Protein AF-A0A0P4UJ65-F1 (afdb_monomer_lite)

Sequence (101 aa):
MPVATILTILANSHQTIDTINNTCTAKGLPPALKFGADITDIEGNQDYRFEGFGLIAGLPPKLAFWVHYKPDSSDHVALGRFTMPISIGKLSEIQSLVGQV

pLDDT: mean 79.52, std 13.64, range [41.16, 95.06]

Secondary structure (DSSP, 8-state):
--HHHHHHHHHT-HHHHHHHHHHHHHTTPPPSEEE-SSTT-EEEPTTEEEEEEEEEPSSS-EEEEEEEESTTSTT-EEEEEEEEE--GGGHHHHHHHHTT-

Structure (mmCIF, N/CA/C/O backbone):
data_AF-A0A0P4UJ65-F1
#
_entry.id   AF-A0A0P4UJ65-F1
#
loop_
_atom_site.group_PDB
_atom_site.id
_atom_site.type_symbol
_atom_site.label_atom_id
_atom_site.label_alt_id
_atom_site.label_comp_id
_atom_site.label_asym_id
_atom_site.label_entity_id
_atom_site.label_seq_id
_atom_site.pdbx_PDB_ins_code
_atom_site.Cartn_x
_atom_site.Cartn_y
_atom_site.Cartn_z
_atom_site.occupancy
_atom_site.B_iso_or_equiv
_atom_site.auth_seq_id
_atom_site.auth_comp_id
_atom_site.auth_asym_id
_atom_site.auth_atom_id
_atom_site.pdbx_PDB_model_num
ATOM 1 N N . MET A 1 1 ? 11.331 -4.348 10.901 1.00 44.97 1 MET A N 1
ATOM 2 C CA . MET A 1 1 ? 11.813 -3.634 9.693 1.00 44.97 1 MET A CA 1
ATOM 3 C C . MET A 1 1 ? 11.294 -2.208 9.728 1.00 44.97 1 MET A C 1
ATOM 5 O O . MET A 1 1 ? 10.163 -2.047 10.182 1.00 44.97 1 MET A O 1
ATOM 9 N N . PRO A 1 2 ? 12.039 -1.173 9.298 1.00 52.03 2 PRO A N 1
ATOM 10 C CA . PRO A 1 2 ? 11.472 0.159 9.293 1.00 52.03 2 PRO A CA 1
ATOM 11 C C . PRO A 1 2 ? 10.534 0.266 8.089 1.00 52.03 2 PRO A C 1
ATOM 13 O O . PRO A 1 2 ? 10.965 0.271 6.939 1.00 52.03 2 PRO A O 1
ATOM 16 N N . VAL A 1 3 ? 9.238 0.362 8.378 1.00 55.12 3 VAL A N 1
ATOM 17 C CA . VAL A 1 3 ? 8.147 0.732 7.459 1.00 55.12 3 VAL A CA 1
ATOM 18 C C . VAL A 1 3 ? 8.565 1.852 6.482 1.00 55.12 3 VAL A C 1
ATOM 20 O O . VAL A 1 3 ? 8.141 1.856 5.329 1.00 55.12 3 VAL A O 1
ATOM 23 N N . ALA A 1 4 ? 9.487 2.723 6.908 1.00 55.66 4 ALA A N 1
ATOM 24 C CA . ALA A 1 4 ? 10.139 3.765 6.123 1.00 55.66 4 ALA A CA 1
ATOM 25 C C . ALA A 1 4 ? 10.602 3.337 4.715 1.00 55.66 4 ALA A C 1
ATOM 27 O O . ALA A 1 4 ? 10.281 4.033 3.762 1.00 55.66 4 ALA A O 1
ATOM 28 N N . THR A 1 5 ? 11.288 2.199 4.532 1.00 59.69 5 THR A N 1
ATOM 29 C CA . THR A 1 5 ? 11.821 1.825 3.200 1.00 59.69 5 THR A CA 1
ATOM 30 C C . THR A 1 5 ? 10.707 1.503 2.201 1.00 59.69 5 THR A C 1
ATOM 32 O O . THR A 1 5 ? 10.774 1.891 1.035 1.00 59.69 5 THR A O 1
ATOM 35 N N . ILE A 1 6 ? 9.644 0.837 2.659 1.00 62.38 6 ILE A N 1
ATOM 36 C CA . ILE A 1 6 ? 8.465 0.537 1.836 1.00 62.38 6 ILE A CA 1
ATOM 37 C C . ILE A 1 6 ? 7.709 1.827 1.509 1.00 62.38 6 ILE A C 1
ATOM 39 O O . ILE A 1 6 ? 7.307 2.017 0.361 1.00 62.38 6 ILE A O 1
ATOM 43 N N . LEU A 1 7 ? 7.578 2.739 2.478 1.00 63.31 7 LEU A N 1
ATOM 44 C CA . LEU A 1 7 ? 6.969 4.053 2.264 1.00 63.31 7 LEU A CA 1
ATOM 45 C C . LEU A 1 7 ? 7.752 4.893 1.248 1.00 63.31 7 LEU A C 1
ATOM 47 O O . LEU A 1 7 ? 7.138 5.502 0.381 1.00 63.31 7 LEU A O 1
ATOM 51 N N . THR A 1 8 ? 9.089 4.862 1.260 1.00 62.94 8 THR A N 1
ATOM 52 C CA . THR A 1 8 ? 9.911 5.559 0.254 1.00 62.94 8 THR A CA 1
ATOM 53 C C . THR A 1 8 ? 9.711 4.985 -1.151 1.00 62.94 8 THR A C 1
ATOM 55 O O . THR A 1 8 ? 9.696 5.725 -2.135 1.00 62.94 8 THR A O 1
ATOM 58 N N . ILE A 1 9 ? 9.545 3.666 -1.290 1.00 65.62 9 ILE A N 1
ATOM 59 C CA . ILE A 1 9 ? 9.252 3.058 -2.597 1.00 65.62 9 ILE A CA 1
ATOM 60 C C . ILE A 1 9 ? 7.834 3.442 -3.044 1.00 65.62 9 ILE A C 1
ATOM 62 O O . ILE A 1 9 ? 7.665 3.852 -4.193 1.00 65.62 9 ILE A O 1
ATOM 66 N N . LEU A 1 10 ? 6.854 3.405 -2.134 1.00 63.88 10 LEU A N 1
ATOM 67 C CA . LEU A 1 10 ? 5.482 3.857 -2.387 1.00 63.88 10 LEU A CA 1
ATOM 68 C C . LEU A 1 10 ? 5.415 5.341 -2.765 1.00 63.88 10 LEU A C 1
ATOM 70 O O . LEU A 1 10 ? 4.637 5.685 -3.649 1.00 63.88 10 LEU A O 1
ATOM 74 N N . ALA A 1 11 ? 6.270 6.195 -2.191 1.00 59.06 11 ALA A N 1
ATOM 75 C CA . ALA A 1 11 ? 6.344 7.624 -2.509 1.00 59.06 11 ALA A CA 1
ATOM 76 C C . ALA A 1 11 ? 6.687 7.915 -3.963 1.00 59.06 11 ALA A C 1
ATOM 78 O O . ALA A 1 11 ? 6.245 8.906 -4.530 1.00 59.06 11 ALA A O 1
ATOM 79 N N . ASN A 1 12 ? 7.383 6.992 -4.621 1.00 66.56 12 ASN A N 1
ATOM 80 C CA . ASN A 1 12 ? 7.644 7.102 -6.051 1.00 66.56 12 ASN A CA 1
ATOM 81 C C . ASN A 1 12 ? 6.438 6.674 -6.915 1.00 66.56 12 ASN A C 1
ATOM 83 O O . ASN A 1 12 ? 6.514 6.732 -8.140 1.00 66.56 12 ASN A O 1
ATOM 87 N N . SER A 1 13 ? 5.331 6.228 -6.308 1.00 73.50 13 SER A N 1
ATOM 88 C CA . SER A 1 13 ? 4.136 5.721 -6.987 1.00 73.50 13 SER A CA 1
ATOM 89 C C . SER A 1 13 ? 2.854 6.368 -6.451 1.00 73.50 13 SER A C 1
ATOM 91 O O . SER A 1 13 ? 1.990 5.718 -5.860 1.00 73.50 13 SER A O 1
ATOM 93 N N . HIS A 1 14 ? 2.706 7.659 -6.744 1.00 77.62 14 HIS A N 1
ATOM 94 C CA . HIS A 1 14 ? 1.512 8.468 -6.464 1.00 77.62 14 HIS A CA 1
ATOM 95 C C . HIS A 1 14 ? 0.203 7.764 -6.821 1.00 77.62 14 HIS A C 1
ATOM 97 O O . HIS A 1 14 ? -0.708 7.664 -6.009 1.00 77.62 14 HIS A O 1
ATOM 103 N N . GLN A 1 15 ? 0.154 7.180 -8.016 1.00 82.69 15 GLN A N 1
ATOM 104 C CA . GLN A 1 15 ? -1.020 6.464 -8.498 1.00 82.69 15 GLN A CA 1
ATOM 105 C C . GLN A 1 15 ? -1.405 5.278 -7.597 1.00 82.69 15 GLN A C 1
ATOM 107 O O . GLN A 1 15 ? -2.591 4.997 -7.414 1.00 82.69 15 GLN A O 1
ATOM 112 N N . THR A 1 16 ? -0.426 4.575 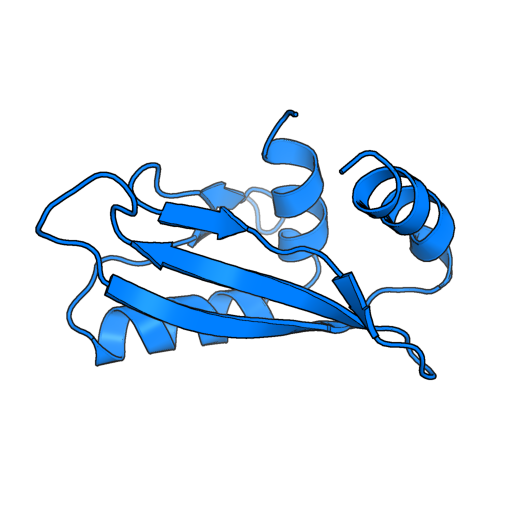-7.020 1.00 86.19 16 THR A N 1
ATOM 113 C CA . THR A 1 16 ? -0.693 3.461 -6.099 1.00 86.19 16 THR A CA 1
ATOM 114 C C . THR A 1 16 ? -1.269 3.981 -4.786 1.00 86.19 16 THR A C 1
ATOM 116 O O . THR A 1 16 ? -2.235 3.409 -4.284 1.00 86.19 16 THR A O 1
ATOM 119 N N . ILE A 1 17 ? -0.728 5.084 -4.264 1.00 87.25 17 ILE A N 1
ATOM 120 C CA . ILE A 1 17 ? -1.227 5.748 -3.051 1.00 87.25 17 ILE A CA 1
ATOM 121 C C . ILE A 1 17 ? -2.676 6.194 -3.239 1.00 87.25 17 ILE A C 1
ATOM 123 O O . ILE A 1 17 ? -3.529 5.861 -2.416 1.00 87.25 17 ILE A O 1
ATOM 127 N N . ASP A 1 18 ? -2.971 6.859 -4.356 1.00 88.88 18 ASP A N 1
ATOM 128 C CA . ASP A 1 18 ? -4.328 7.291 -4.693 1.00 88.88 18 ASP A CA 1
ATOM 129 C C . ASP A 1 18 ? -5.273 6.094 -4.802 1.00 88.88 18 ASP A C 1
ATOM 131 O O . ASP A 1 18 ? -6.380 6.117 -4.272 1.00 88.88 18 ASP A O 1
ATOM 135 N N . THR A 1 19 ? -4.826 5.000 -5.422 1.00 90.94 19 THR A N 1
ATOM 136 C CA . THR A 1 19 ? -5.628 3.773 -5.541 1.00 90.94 19 THR A CA 1
ATOM 137 C C . THR A 1 19 ? -5.938 3.162 -4.171 1.00 90.94 19 THR A C 1
ATOM 139 O O . THR A 1 19 ? -7.078 2.760 -3.915 1.00 90.94 19 THR A O 1
ATOM 142 N N . ILE A 1 20 ? -4.956 3.120 -3.266 1.00 91.69 20 ILE A N 1
ATOM 143 C CA . ILE A 1 20 ? -5.146 2.632 -1.893 1.00 91.69 20 ILE A CA 1
ATOM 144 C C . ILE A 1 20 ? -6.135 3.535 -1.150 1.00 91.69 20 ILE A C 1
ATOM 146 O O . ILE A 1 20 ? -7.136 3.041 -0.635 1.00 91.69 20 ILE A O 1
ATOM 150 N N . ASN A 1 21 ? -5.920 4.851 -1.148 1.00 93.12 21 ASN A N 1
ATOM 151 C CA . ASN A 1 21 ? -6.774 5.808 -0.440 1.00 93.12 21 ASN A CA 1
ATOM 152 C C . ASN A 1 21 ? -8.199 5.886 -1.008 1.00 93.12 21 ASN A C 1
ATOM 154 O O . ASN A 1 21 ? -9.162 6.032 -0.251 1.00 93.12 21 ASN A O 1
ATOM 158 N N . ASN A 1 22 ? -8.366 5.726 -2.321 1.00 94.06 22 ASN A N 1
ATOM 159 C CA . ASN A 1 22 ? -9.683 5.601 -2.944 1.00 94.06 22 ASN A CA 1
ATOM 160 C C . ASN A 1 22 ? -10.387 4.320 -2.481 1.00 94.06 22 ASN A C 1
ATOM 162 O O . ASN A 1 22 ? -11.587 4.341 -2.213 1.00 94.06 22 ASN A O 1
ATOM 166 N N . THR A 1 23 ? -9.643 3.224 -2.304 1.00 93.75 23 THR A N 1
ATOM 167 C CA . THR A 1 23 ? -10.180 1.974 -1.741 1.00 93.75 23 THR A CA 1
ATOM 168 C C . THR A 1 23 ? -10.569 2.138 -0.269 1.00 93.75 23 THR A C 1
ATOM 170 O O . THR A 1 23 ? -11.615 1.630 0.137 1.00 93.75 23 THR A O 1
ATOM 173 N N . CYS A 1 24 ? -9.782 2.881 0.523 1.00 93.19 24 CYS A N 1
ATOM 174 C CA . CYS A 1 24 ? -10.148 3.271 1.890 1.00 93.19 24 CYS A CA 1
ATOM 175 C C . CYS A 1 24 ? -11.478 4.036 1.891 1.00 93.19 24 CYS A C 1
ATOM 177 O O . CYS A 1 24 ? -12.428 3.632 2.559 1.00 93.19 24 CYS A O 1
ATOM 179 N N . THR A 1 25 ? -11.565 5.091 1.076 1.00 94.00 25 THR A N 1
ATOM 180 C CA . THR A 1 25 ? -12.740 5.968 0.973 1.00 94.00 25 THR A CA 1
ATOM 181 C C . THR A 1 25 ? -13.988 5.192 0.556 1.00 94.00 25 THR A C 1
ATOM 183 O O . THR A 1 25 ? -15.039 5.338 1.175 1.00 94.00 25 THR A O 1
ATOM 186 N N . ALA A 1 26 ? -13.873 4.301 -0.434 1.00 94.06 26 ALA A N 1
ATOM 187 C CA . ALA A 1 26 ? -14.978 3.455 -0.890 1.00 94.06 26 ALA A CA 1
ATOM 188 C C . ALA A 1 26 ? -15.507 2.502 0.199 1.00 94.06 26 ALA A C 1
ATOM 190 O O . ALA A 1 26 ? -16.660 2.082 0.145 1.00 94.06 26 ALA A O 1
ATOM 191 N N . LYS A 1 27 ? -14.676 2.168 1.193 1.00 92.31 27 LYS A N 1
ATOM 192 C CA . LYS A 1 27 ? -15.037 1.344 2.356 1.00 92.31 27 LYS A CA 1
ATOM 193 C C . LYS A 1 27 ? -15.417 2.178 3.588 1.00 92.31 27 LYS A C 1
ATOM 195 O O . LYS A 1 27 ? -15.645 1.602 4.646 1.00 92.31 27 LYS A O 1
ATOM 200 N N . GLY A 1 28 ? -15.481 3.507 3.468 1.00 92.94 28 GLY A N 1
ATOM 201 C CA . GLY A 1 28 ? -15.769 4.416 4.582 1.00 92.94 28 GLY A CA 1
ATOM 202 C C . GLY A 1 28 ? -14.636 4.525 5.609 1.00 92.94 28 GLY A C 1
ATOM 203 O O . GLY A 1 28 ? -14.885 4.889 6.754 1.00 92.94 28 GLY A O 1
ATOM 204 N N . LEU A 1 29 ? -13.402 4.189 5.221 1.00 93.56 29 LEU A N 1
ATOM 205 C CA . LEU A 1 29 ? -12.226 4.184 6.091 1.00 93.56 29 LEU A CA 1
ATOM 206 C C . LEU A 1 29 ? -11.371 5.448 5.893 1.00 93.56 29 LEU A C 1
ATOM 208 O O . LEU A 1 29 ? -11.341 6.001 4.788 1.00 93.56 29 LEU A O 1
ATOM 212 N N . PRO A 1 30 ? -10.619 5.893 6.921 1.00 93.25 30 PRO A N 1
ATOM 213 C CA . PRO A 1 30 ? -9.659 6.986 6.766 1.00 93.25 30 PRO A CA 1
ATOM 214 C C . PRO A 1 30 ? -8.557 6.604 5.765 1.00 93.25 30 PRO A C 1
ATOM 216 O O . PRO A 1 30 ? -8.254 5.421 5.640 1.00 93.25 30 PRO A O 1
ATOM 219 N N . PRO A 1 31 ? -7.906 7.559 5.080 1.00 92.25 31 PRO A N 1
ATOM 220 C CA . PRO A 1 31 ? -6.812 7.249 4.158 1.00 92.25 31 PRO A CA 1
ATOM 221 C C . PRO A 1 31 ? -5.678 6.489 4.865 1.00 92.25 31 PRO A C 1
ATOM 223 O O . PRO A 1 31 ? -5.356 6.766 6.027 1.00 92.25 31 PRO A O 1
ATOM 226 N N . ALA A 1 32 ? -5.085 5.528 4.155 1.00 89.75 32 ALA A N 1
ATOM 227 C CA . ALA A 1 32 ? -3.977 4.716 4.656 1.00 89.75 32 ALA A CA 1
ATOM 228 C C . ALA A 1 32 ? -2.640 5.462 4.606 1.00 89.75 32 ALA A C 1
ATOM 230 O O . ALA A 1 32 ? -1.756 5.210 5.420 1.00 89.75 32 ALA A O 1
ATOM 231 N N . LEU A 1 33 ? -2.491 6.362 3.635 1.00 88.88 33 LEU A N 1
ATOM 232 C CA . LEU A 1 33 ? -1.260 7.092 3.352 1.00 88.88 33 LEU A CA 1
ATOM 233 C C . LEU A 1 33 ? -1.608 8.566 3.138 1.00 88.88 33 LEU A C 1
ATOM 235 O O . LEU A 1 33 ? -2.612 8.877 2.496 1.00 88.88 33 LEU A O 1
ATOM 239 N N . LYS A 1 34 ? -0.794 9.481 3.653 1.00 83.19 34 LYS A N 1
ATOM 240 C CA . LYS A 1 34 ? -0.921 10.921 3.401 1.00 83.19 34 LYS A CA 1
ATOM 241 C C . LYS A 1 34 ? 0.418 11.468 2.932 1.00 83.19 34 LYS A C 1
ATOM 243 O O . LYS A 1 34 ? 1.457 11.046 3.428 1.00 83.19 34 LYS A O 1
ATOM 248 N N . PHE A 1 35 ? 0.380 12.398 1.986 1.00 75.19 35 PHE A N 1
ATOM 249 C CA . PHE A 1 35 ? 1.563 13.170 1.623 1.00 75.19 35 PHE A CA 1
ATOM 250 C C . PHE A 1 35 ? 1.820 14.217 2.709 1.00 75.19 35 PHE A C 1
ATOM 252 O O . PHE A 1 35 ? 0.877 14.878 3.157 1.00 75.19 35 PHE A O 1
ATOM 259 N N . GLY A 1 36 ? 3.074 14.316 3.143 1.00 70.06 36 GLY A N 1
ATOM 260 C CA . GLY A 1 36 ? 3.549 15.347 4.055 1.00 70.06 36 GLY A CA 1
ATOM 261 C C . GLY A 1 36 ? 3.663 16.706 3.361 1.00 70.06 36 GLY A C 1
ATOM 262 O O . GLY A 1 36 ? 3.084 16.943 2.299 1.00 70.06 36 GLY A O 1
ATOM 263 N N . ALA A 1 37 ? 4.421 17.622 3.967 1.00 64.94 37 ALA A N 1
ATOM 264 C CA . ALA A 1 37 ? 4.655 18.948 3.389 1.00 64.94 37 ALA A CA 1
ATOM 265 C C . ALA A 1 37 ? 5.395 18.879 2.039 1.00 64.94 37 ALA A C 1
ATOM 267 O O . ALA A 1 37 ? 5.153 19.710 1.164 1.00 64.94 37 ALA A O 1
ATOM 268 N N . ASP A 1 38 ? 6.239 17.858 1.865 1.00 66.00 38 ASP A N 1
ATOM 269 C CA . ASP A 1 38 ? 6.920 17.549 0.615 1.00 66.00 38 ASP A CA 1
ATOM 270 C C . ASP A 1 38 ? 6.320 16.310 -0.048 1.00 66.00 38 ASP A C 1
ATOM 272 O O . ASP A 1 38 ? 5.948 15.335 0.600 1.00 66.00 38 ASP A O 1
ATOM 276 N N . ILE A 1 39 ? 6.303 16.314 -1.380 1.00 59.53 39 ILE A N 1
ATOM 277 C CA . ILE A 1 39 ? 5.776 15.221 -2.207 1.00 59.53 39 ILE A CA 1
ATOM 278 C C . ILE A 1 39 ? 6.504 13.880 -1.993 1.00 59.53 39 ILE A C 1
ATOM 280 O O . ILE A 1 39 ? 5.975 12.810 -2.283 1.00 59.53 39 ILE A O 1
ATOM 284 N N . THR A 1 40 ? 7.732 13.945 -1.480 1.00 61.91 40 THR A N 1
ATOM 285 C CA . THR A 1 40 ? 8.572 12.791 -1.147 1.00 61.91 40 THR A CA 1
ATOM 286 C C . THR A 1 40 ? 8.347 12.268 0.267 1.00 61.91 40 THR A C 1
ATOM 288 O O . THR A 1 40 ? 8.847 11.191 0.591 1.00 61.91 40 THR A O 1
ATOM 291 N N . ASP A 1 41 ? 7.646 13.031 1.105 1.00 69.06 41 ASP A N 1
ATOM 292 C CA . ASP A 1 41 ? 7.348 12.669 2.480 1.00 69.06 41 ASP A CA 1
ATOM 293 C C . ASP A 1 41 ? 5.979 11.992 2.545 1.00 69.06 41 ASP A C 1
ATOM 295 O O . ASP A 1 41 ? 4.975 12.521 2.063 1.00 69.06 41 ASP A O 1
ATOM 299 N N . ILE A 1 42 ? 5.945 10.782 3.098 1.00 73.75 42 ILE A N 1
ATOM 300 C CA . ILE A 1 42 ? 4.719 9.997 3.221 1.00 73.75 42 ILE A CA 1
ATOM 301 C C . ILE A 1 42 ? 4.552 9.538 4.647 1.00 73.75 42 ILE A C 1
ATOM 303 O O . ILE A 1 42 ? 5.345 8.756 5.174 1.00 73.75 42 ILE A O 1
ATOM 307 N N . GLU A 1 43 ? 3.425 9.937 5.215 1.00 81.25 43 GLU A N 1
ATOM 308 C CA . GLU A 1 43 ? 2.969 9.485 6.511 1.00 81.25 43 GLU A CA 1
ATOM 309 C C . GLU A 1 43 ? 2.000 8.313 6.335 1.00 81.25 43 GLU A C 1
ATOM 311 O O . GLU A 1 43 ? 0.938 8.424 5.711 1.00 81.25 43 GLU A O 1
ATOM 316 N N . GLY A 1 44 ? 2.373 7.162 6.893 1.00 83.44 44 GLY A N 1
ATOM 317 C CA . GLY A 1 44 ? 1.493 6.004 7.001 1.00 83.44 44 GLY A CA 1
ATOM 318 C C . GLY A 1 44 ? 0.570 6.119 8.210 1.00 83.44 44 GLY A C 1
ATOM 319 O O . GLY A 1 44 ? 1.010 6.438 9.314 1.00 83.44 44 GLY A O 1
ATOM 320 N N . ASN A 1 45 ? -0.710 5.811 8.022 1.00 88.06 45 ASN A N 1
ATOM 321 C CA . ASN A 1 45 ? -1.653 5.676 9.122 1.00 88.06 45 ASN A CA 1
ATOM 322 C C . ASN A 1 45 ? -1.368 4.373 9.893 1.00 88.06 45 ASN A C 1
ATOM 324 O O . ASN A 1 45 ? -1.353 3.294 9.305 1.00 88.06 45 ASN A O 1
ATOM 328 N N . GLN A 1 46 ? -1.156 4.474 11.208 1.00 88.44 46 GLN A N 1
ATOM 329 C CA . GLN A 1 46 ? -0.765 3.351 12.073 1.00 88.44 46 GLN A CA 1
ATOM 330 C C . GLN A 1 46 ? -1.839 2.269 12.215 1.00 88.44 46 GLN A C 1
ATOM 332 O O . GLN A 1 46 ? -1.514 1.131 12.547 1.00 88.44 46 GLN A O 1
ATOM 337 N N . ASP A 1 47 ? -3.099 2.595 11.925 1.00 92.25 47 ASP A N 1
ATOM 338 C CA . ASP A 1 47 ? -4.168 1.598 11.875 1.00 92.25 47 ASP A CA 1
ATOM 339 C C . ASP A 1 47 ? -3.998 0.628 10.696 1.00 92.25 47 ASP A C 1
ATOM 341 O O . ASP A 1 47 ? -4.651 -0.412 10.653 1.00 92.25 47 ASP A O 1
ATOM 345 N N . TYR A 1 48 ? -3.167 0.964 9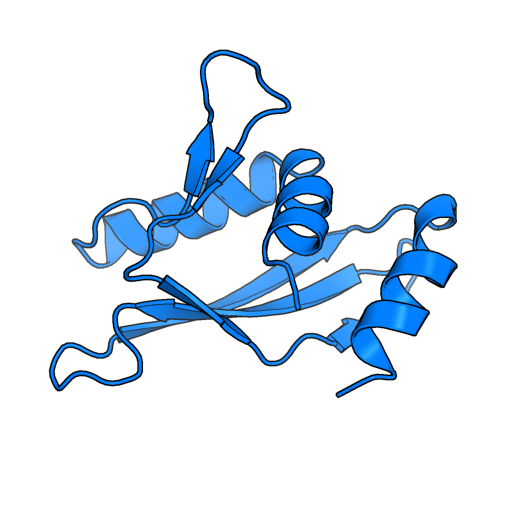.708 1.00 91.31 48 TYR A N 1
ATOM 346 C CA . TYR A 1 48 ? -2.971 0.151 8.521 1.00 91.31 48 TYR A CA 1
ATOM 347 C C . TYR A 1 48 ? -1.717 -0.698 8.611 1.00 91.31 48 TYR A C 1
ATOM 349 O O . TYR A 1 48 ? -0.664 -0.270 9.083 1.00 91.31 48 TYR A O 1
ATOM 357 N N . ARG A 1 49 ? -1.814 -1.901 8.053 1.00 90.25 49 ARG A N 1
ATOM 358 C CA . ARG A 1 49 ? -0.672 -2.785 7.877 1.00 90.25 49 ARG A CA 1
ATOM 359 C C . ARG A 1 49 ? -0.546 -3.234 6.431 1.00 90.25 49 ARG A C 1
ATOM 361 O O . ARG A 1 49 ? -1.535 -3.573 5.780 1.00 90.25 49 ARG A O 1
ATOM 368 N N . PHE A 1 50 ? 0.694 -3.230 5.960 1.00 89.06 50 PHE A N 1
ATOM 369 C CA . PHE A 1 50 ? 1.096 -3.673 4.634 1.00 89.06 50 PHE A CA 1
ATOM 370 C C . PHE A 1 50 ? 1.846 -4.995 4.793 1.00 89.06 50 PHE A C 1
ATOM 372 O O . PHE A 1 50 ? 2.836 -5.047 5.521 1.00 89.06 50 PHE A O 1
ATOM 379 N N . GLU A 1 51 ? 1.367 -6.060 4.155 1.00 86.31 51 GLU A N 1
ATOM 380 C CA . GLU A 1 51 ? 1.874 -7.424 4.355 1.00 86.31 51 GLU A CA 1
ATOM 381 C C . GLU A 1 51 ? 1.939 -8.215 3.041 1.00 86.31 51 GLU A C 1
ATOM 383 O O . GLU A 1 51 ? 1.439 -7.782 2.003 1.00 86.31 51 GLU A O 1
ATOM 388 N N . GLY A 1 52 ? 2.557 -9.400 3.073 1.00 84.06 52 GLY A N 1
ATOM 389 C CA . GLY A 1 52 ? 2.578 -10.315 1.927 1.00 84.06 52 GLY A CA 1
ATOM 390 C C . GLY A 1 52 ? 3.287 -9.738 0.700 1.00 84.06 52 GLY A C 1
ATOM 391 O O . GLY A 1 52 ? 2.797 -9.883 -0.422 1.00 84.06 52 GLY A O 1
ATOM 392 N N . PHE A 1 53 ? 4.407 -9.047 0.922 1.00 85.50 53 PHE A N 1
ATOM 393 C CA . PHE A 1 53 ? 5.221 -8.475 -0.145 1.00 85.50 53 PHE A CA 1
ATOM 394 C C . PHE A 1 53 ? 5.764 -9.569 -1.064 1.00 85.50 53 PHE A C 1
ATOM 396 O O . PHE A 1 53 ? 6.334 -10.556 -0.609 1.00 85.50 53 PHE A O 1
ATOM 403 N N . GLY A 1 54 ? 5.617 -9.377 -2.370 1.00 83.94 54 GLY A N 1
ATOM 404 C CA . GLY A 1 54 ? 6.117 -10.309 -3.370 1.00 83.94 54 GLY A CA 1
ATOM 405 C C . GLY A 1 54 ? 6.416 -9.620 -4.690 1.00 83.94 54 GLY A C 1
ATOM 406 O O . GLY A 1 54 ? 5.750 -8.662 -5.078 1.00 83.94 54 GLY A O 1
ATOM 407 N N . LEU A 1 55 ? 7.419 -10.119 -5.403 1.00 84.94 55 LEU A N 1
ATOM 408 C CA . LEU A 1 55 ? 7.763 -9.639 -6.736 1.00 84.94 55 LEU A CA 1
ATOM 409 C C . LEU A 1 55 ? 6.952 -10.383 -7.797 1.00 84.94 55 LEU A C 1
ATOM 411 O O . LEU A 1 55 ? 6.936 -11.611 -7.843 1.00 84.94 55 LEU A O 1
ATOM 415 N N . ILE A 1 56 ? 6.304 -9.633 -8.682 1.00 86.31 56 ILE A N 1
ATOM 416 C CA . ILE A 1 56 ? 5.707 -10.150 -9.911 1.00 86.31 56 ILE A CA 1
ATOM 417 C C . ILE A 1 56 ? 6.721 -9.932 -11.034 1.00 86.31 56 ILE A C 1
ATOM 419 O O . ILE A 1 56 ? 7.060 -8.791 -11.370 1.00 86.31 56 ILE A O 1
ATOM 423 N N . ALA A 1 57 ? 7.198 -11.038 -11.606 1.00 78.25 57 ALA A N 1
ATOM 424 C CA . ALA A 1 57 ? 8.092 -11.027 -12.756 1.00 78.25 57 ALA A CA 1
ATOM 425 C C . ALA A 1 57 ? 7.400 -10.418 -13.992 1.00 78.25 57 ALA A C 1
ATOM 427 O O . ALA A 1 57 ? 6.219 -10.657 -14.241 1.00 78.25 57 ALA A O 1
ATOM 428 N N . GLY A 1 58 ? 8.141 -9.620 -14.762 1.00 78.56 58 GLY A N 1
ATOM 429 C CA . GLY A 1 58 ? 7.652 -8.895 -15.937 1.00 78.56 58 GLY A CA 1
ATOM 430 C C . GLY A 1 58 ? 8.556 -7.709 -16.282 1.00 78.56 58 GLY A C 1
ATOM 431 O O . GLY A 1 58 ? 9.497 -7.419 -15.542 1.00 78.56 58 GLY A O 1
ATOM 432 N N . LEU A 1 59 ? 8.277 -7.022 -17.396 1.00 78.75 59 LEU A N 1
ATOM 433 C CA . LEU A 1 59 ? 8.987 -5.805 -17.804 1.00 78.75 59 LEU A CA 1
ATOM 434 C C . LEU A 1 59 ? 7.984 -4.642 -17.978 1.00 78.75 59 LEU A C 1
ATOM 436 O O . LEU A 1 59 ? 7.240 -4.645 -18.959 1.00 78.75 59 LEU A O 1
ATOM 440 N N . PRO A 1 60 ? 7.933 -3.659 -17.055 1.00 76.06 60 PRO A N 1
ATOM 441 C CA . PRO A 1 60 ? 8.720 -3.563 -15.823 1.00 76.06 60 PRO A CA 1
ATOM 442 C C . PRO A 1 60 ? 8.240 -4.544 -14.732 1.00 76.06 60 PRO A C 1
ATOM 444 O O . PRO A 1 60 ? 7.056 -4.902 -14.704 1.00 76.06 60 PRO A O 1
ATOM 447 N N . PRO A 1 61 ? 9.133 -4.966 -13.817 1.00 82.50 61 PRO A N 1
ATOM 448 C CA . PRO A 1 61 ? 8.745 -5.783 -12.674 1.00 82.50 61 PRO A CA 1
ATOM 449 C C . PRO A 1 61 ? 7.800 -5.004 -11.754 1.00 82.50 61 PRO A C 1
ATOM 451 O O . PRO A 1 61 ? 7.784 -3.768 -11.751 1.00 82.50 61 PRO A O 1
ATOM 454 N N . LYS A 1 62 ? 6.988 -5.719 -10.969 1.00 86.12 62 LYS A N 1
ATOM 455 C CA . LYS A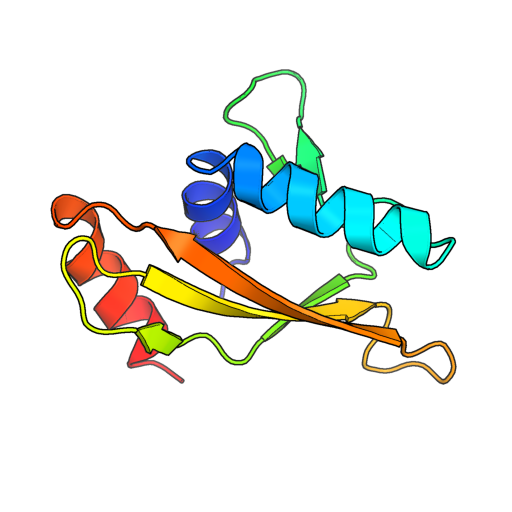 1 62 ? 6.033 -5.099 -10.035 1.00 86.12 62 LYS A CA 1
ATOM 456 C C . LYS A 1 62 ? 6.208 -5.654 -8.629 1.00 86.12 62 LYS A C 1
ATOM 458 O O . LYS A 1 62 ? 6.398 -6.856 -8.469 1.00 86.12 62 LYS A O 1
ATOM 463 N N . LEU A 1 63 ? 6.085 -4.804 -7.614 1.00 85.94 63 LEU A N 1
ATOM 464 C CA . LEU A 1 63 ? 5.892 -5.249 -6.235 1.00 85.94 63 LEU A CA 1
ATOM 465 C C . LEU A 1 63 ? 4.397 -5.420 -5.986 1.00 85.94 63 LEU A C 1
ATOM 467 O O . LEU A 1 63 ? 3.608 -4.547 -6.338 1.00 85.94 63 LEU A O 1
ATOM 471 N N . ALA A 1 64 ? 4.014 -6.530 -5.375 1.00 89.31 64 ALA A N 1
ATOM 472 C CA . ALA A 1 64 ? 2.667 -6.803 -4.913 1.00 89.31 64 ALA A CA 1
ATOM 473 C C . ALA A 1 64 ? 2.649 -6.913 -3.392 1.00 89.31 64 ALA A C 1
ATOM 475 O O . ALA A 1 64 ? 3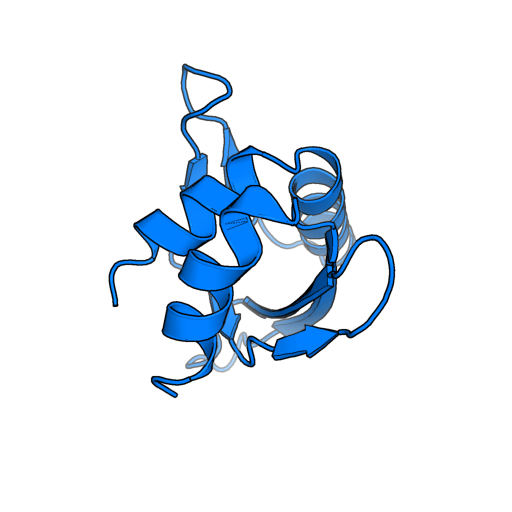.599 -7.429 -2.813 1.00 89.31 64 ALA A O 1
ATOM 476 N N . PHE A 1 65 ? 1.575 -6.453 -2.764 1.00 90.44 65 PHE A N 1
ATOM 477 C CA . PHE A 1 65 ? 1.383 -6.525 -1.316 1.00 90.44 65 PHE A CA 1
ATOM 478 C C . PHE A 1 65 ? -0.103 -6.408 -0.976 1.00 90.44 65 PHE A C 1
ATOM 480 O O . PHE A 1 65 ? -0.912 -5.968 -1.797 1.00 90.44 65 PHE A O 1
ATOM 487 N N . TRP A 1 66 ? -0.463 -6.812 0.232 1.00 91.81 66 TRP A N 1
ATOM 488 C CA . TRP A 1 66 ? -1.797 -6.686 0.801 1.00 91.81 66 TRP A CA 1
ATOM 489 C C . TRP A 1 66 ? -1.858 -5.518 1.774 1.00 91.81 66 TRP A C 1
ATOM 491 O O . TRP A 1 66 ? -0.872 -5.208 2.441 1.00 91.81 66 TRP A O 1
ATOM 501 N N . VAL A 1 67 ? -3.023 -4.875 1.849 1.00 92.25 67 VAL A N 1
ATOM 502 C CA . VAL A 1 67 ? -3.289 -3.788 2.797 1.00 92.25 67 VAL A CA 1
ATOM 503 C C . VAL A 1 67 ? -4.491 -4.153 3.661 1.00 92.25 67 VAL A C 1
ATOM 505 O O . VAL A 1 67 ? -5.553 -4.534 3.155 1.00 92.25 67 VAL A O 1
ATOM 508 N N . HIS A 1 68 ? -4.316 -4.013 4.971 1.00 93.88 68 HIS A N 1
ATOM 509 C CA . HIS A 1 68 ? -5.318 -4.319 5.986 1.00 93.88 68 HIS A CA 1
ATOM 510 C C . HIS A 1 68 ? -5.516 -3.117 6.908 1.00 93.88 68 HIS A C 1
ATOM 512 O O . HIS A 1 68 ? -4.540 -2.492 7.313 1.00 93.88 68 HIS A O 1
ATOM 518 N N . TYR A 1 69 ? -6.766 -2.817 7.256 1.00 95.06 69 TYR A N 1
ATOM 519 C CA . TYR A 1 69 ? -7.120 -1.868 8.312 1.00 95.06 69 TYR A CA 1
ATOM 520 C C . TYR A 1 69 ? -7.360 -2.632 9.612 1.00 95.06 69 TYR A C 1
ATOM 522 O O . TYR A 1 69 ? -8.118 -3.600 9.603 1.00 95.06 69 TYR A O 1
ATOM 530 N N . LYS A 1 70 ? -6.696 -2.215 10.693 1.00 92.75 70 LYS A N 1
ATOM 531 C CA . LYS A 1 70 ? -6.723 -2.800 12.041 1.00 92.75 70 LYS A CA 1
ATOM 532 C C . LYS A 1 70 ? -6.691 -4.339 12.036 1.00 92.75 70 LYS A C 1
ATOM 534 O O . LYS A 1 70 ? -7.634 -4.965 12.514 1.00 92.75 70 LYS A O 1
ATOM 539 N N . PRO A 1 71 ? -5.627 -4.967 11.496 1.00 89.94 71 PRO A N 1
ATOM 540 C CA . PRO A 1 71 ? -5.558 -6.424 11.335 1.00 89.94 71 PRO A CA 1
ATOM 541 C C . PRO A 1 71 ? -5.672 -7.216 12.642 1.00 89.94 71 PRO A C 1
ATOM 543 O O . PRO A 1 71 ? -6.123 -8.354 12.610 1.00 89.94 71 PRO A O 1
ATOM 546 N N . ASP A 1 72 ? -5.306 -6.620 13.777 1.00 90.50 72 ASP A N 1
ATOM 547 C CA . ASP A 1 72 ? -5.356 -7.272 15.090 1.00 90.50 72 ASP A CA 1
ATOM 548 C C . ASP A 1 72 ? -6.641 -6.930 15.883 1.00 90.50 72 ASP A C 1
ATOM 550 O O . ASP A 1 72 ? -6.724 -7.210 17.078 1.00 90.50 72 ASP A O 1
ATOM 554 N N . SER A 1 73 ? -7.635 -6.293 15.247 1.00 92.75 73 SER A N 1
ATOM 555 C CA . SER A 1 73 ? -8.904 -5.872 15.867 1.00 92.75 73 SER A CA 1
ATOM 556 C C . SER A 1 73 ? -10.107 -6.618 15.284 1.00 92.75 73 SER A C 1
ATOM 558 O O . SER A 1 73 ? -10.075 -7.099 14.154 1.00 92.75 73 SER A O 1
ATOM 560 N N . SER A 1 74 ? -11.225 -6.622 16.019 1.00 91.94 74 SER A N 1
ATOM 561 C CA . SER A 1 74 ? -12.542 -7.010 15.489 1.00 91.94 74 SER A CA 1
ATOM 562 C C . SER A 1 74 ? -13.011 -6.117 14.336 1.00 91.94 74 SER A C 1
ATOM 564 O O . SER A 1 74 ? -13.843 -6.538 13.539 1.00 91.94 74 SER A O 1
ATOM 566 N N . ASP A 1 75 ? -12.458 -4.905 14.233 1.00 90.81 75 ASP A N 1
ATOM 567 C CA . ASP A 1 75 ? -12.723 -3.948 13.150 1.00 90.81 75 ASP A CA 1
ATOM 568 C C . ASP A 1 75 ? -11.876 -4.223 11.893 1.00 90.81 75 ASP A C 1
ATOM 570 O O . ASP A 1 75 ? -11.689 -3.331 11.061 1.00 90.81 75 ASP A O 1
ATOM 574 N N . HIS A 1 76 ? -11.304 -5.425 11.768 1.00 94.56 76 HIS A N 1
ATOM 575 C CA . HIS A 1 76 ? -10.444 -5.776 10.645 1.00 94.56 76 HIS A CA 1
ATOM 576 C C . HIS A 1 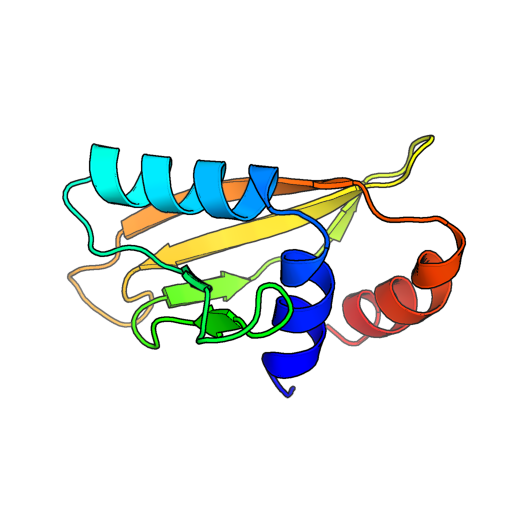76 ? -11.175 -5.632 9.311 1.00 94.56 76 HIS A C 1
ATOM 578 O O . HIS A 1 76 ? -12.217 -6.244 9.071 1.00 94.56 76 HIS A O 1
ATOM 584 N N . VAL A 1 77 ? -10.571 -4.875 8.395 1.00 93.75 77 VAL A N 1
ATOM 585 C CA . VAL A 1 77 ? -11.026 -4.795 7.006 1.00 93.75 77 VAL A CA 1
ATOM 586 C C . VAL A 1 77 ? -9.864 -5.094 6.070 1.00 93.75 77 VAL A C 1
ATOM 588 O O . VAL A 1 77 ? -8.865 -4.376 6.033 1.00 93.75 77 VAL A O 1
ATOM 591 N N . ALA A 1 78 ? -10.009 -6.135 5.250 1.00 92.56 78 ALA A N 1
ATOM 592 C CA . ALA A 1 78 ? -9.118 -6.360 4.119 1.00 92.56 78 ALA A CA 1
ATOM 593 C C . ALA A 1 78 ? -9.442 -5.354 2.999 1.00 92.56 78 ALA A C 1
ATOM 595 O O . ALA A 1 78 ? -10.552 -5.347 2.446 1.00 92.56 78 ALA A O 1
ATOM 596 N N . LEU A 1 79 ? -8.477 -4.491 2.662 1.00 91.94 79 LEU A N 1
ATOM 597 C CA . LEU A 1 79 ? -8.626 -3.554 1.545 1.00 91.94 79 LEU A CA 1
ATOM 598 C C . LEU A 1 79 ? -8.395 -4.258 0.216 1.00 91.94 79 LEU A C 1
ATOM 600 O O . LEU A 1 79 ? -9.123 -4.004 -0.739 1.00 91.94 79 LEU A O 1
ATOM 604 N N . GLY A 1 80 ? -7.429 -5.174 0.187 1.00 92.44 80 GLY A N 1
ATOM 605 C CA . GLY A 1 80 ? -7.128 -6.000 -0.972 1.00 92.44 80 GLY A CA 1
ATOM 606 C C . GLY A 1 80 ? -5.641 -6.042 -1.288 1.00 92.44 80 GLY A C 1
ATOM 607 O O . GLY A 1 80 ? -4.799 -5.599 -0.502 1.00 92.44 80 GLY A O 1
ATOM 608 N N . ARG A 1 81 ? -5.341 -6.608 -2.457 1.00 93.19 81 ARG A N 1
ATOM 609 C CA . ARG A 1 81 ? -3.990 -6.723 -2.998 1.00 93.19 81 ARG A CA 1
ATOM 610 C C . ARG A 1 81 ? -3.732 -5.584 -3.972 1.00 93.19 81 ARG A C 1
ATOM 612 O O . ARG A 1 81 ? -4.491 -5.397 -4.919 1.00 93.19 81 ARG A O 1
ATOM 619 N N . PHE A 1 82 ? -2.623 -4.890 -3.776 1.00 91.44 82 PHE A N 1
ATOM 620 C CA . PHE A 1 82 ? -2.167 -3.807 -4.635 1.00 91.44 82 PHE A CA 1
ATOM 621 C C . PHE A 1 82 ? -0.880 -4.210 -5.339 1.00 91.44 82 PHE A C 1
ATOM 623 O O . PHE A 1 82 ? -0.143 -5.091 -4.885 1.00 91.44 82 PHE A O 1
ATOM 630 N N . THR A 1 83 ? -0.619 -3.567 -6.473 1.00 89.38 83 THR A N 1
ATOM 631 C CA . THR A 1 83 ? 0.627 -3.738 -7.216 1.00 89.38 83 THR A CA 1
ATOM 632 C C . THR A 1 83 ? 1.171 -2.387 -7.624 1.00 89.38 83 THR A C 1
ATOM 634 O O . THR A 1 83 ? 0.409 -1.580 -8.153 1.00 89.38 83 THR A O 1
ATOM 637 N N . MET A 1 84 ? 2.475 -2.182 -7.472 1.00 86.38 84 MET A N 1
ATOM 638 C CA . MET A 1 84 ? 3.159 -1.002 -7.992 1.00 86.38 84 MET A CA 1
ATOM 639 C C . MET A 1 84 ? 4.295 -1.395 -8.937 1.00 86.38 84 MET A C 1
ATOM 641 O O . MET A 1 84 ? 5.005 -2.369 -8.661 1.00 86.38 84 MET A O 1
ATOM 645 N N . PRO A 1 85 ? 4.482 -0.673 -10.055 1.00 82.06 85 PRO A N 1
ATOM 646 C CA . PRO A 1 85 ? 5.654 -0.858 -10.895 1.00 82.06 85 PRO A CA 1
ATOM 647 C C . PRO A 1 85 ? 6.909 -0.460 -10.119 1.00 82.06 85 PRO A C 1
ATOM 649 O O . PRO A 1 85 ? 6.907 0.521 -9.378 1.00 82.06 85 PRO A O 1
ATOM 652 N N . ILE A 1 86 ? 7.983 -1.219 -10.306 1.00 77.62 86 ILE A N 1
ATOM 653 C CA . ILE A 1 86 ? 9.278 -0.930 -9.696 1.00 77.62 86 ILE A CA 1
ATOM 654 C C . ILE A 1 86 ? 10.322 -0.731 -10.790 1.00 77.62 86 ILE A C 1
ATOM 656 O O . ILE A 1 86 ? 10.382 -1.469 -11.776 1.00 77.62 86 ILE A O 1
ATOM 660 N N . SER A 1 87 ? 11.154 0.293 -10.628 1.00 71.38 87 SER A N 1
ATOM 661 C CA . SER A 1 87 ? 12.275 0.524 -11.535 1.00 71.38 87 SER A CA 1
ATOM 662 C C . SER A 1 87 ? 13.296 -0.600 -11.382 1.00 71.38 87 SER A C 1
ATOM 664 O O . SER A 1 87 ? 13.642 -0.971 -10.263 1.00 71.38 87 SER A O 1
ATOM 666 N N . ILE A 1 88 ? 13.835 -1.099 -12.498 1.00 66.06 88 ILE A N 1
ATOM 667 C CA . ILE A 1 88 ? 14.833 -2.187 -12.504 1.00 66.06 88 ILE A CA 1
ATOM 668 C C . ILE A 1 88 ? 16.059 -1.828 -11.649 1.00 66.06 88 ILE A C 1
ATOM 670 O O . ILE A 1 88 ? 16.598 -2.686 -10.960 1.00 66.06 88 ILE A O 1
ATOM 674 N N . GLY A 1 89 ? 16.449 -0.549 -11.606 1.00 66.56 89 GLY A N 1
ATOM 675 C CA . GLY A 1 89 ? 17.541 -0.070 -10.748 1.00 66.56 89 GLY A CA 1
ATOM 676 C C . GLY A 1 89 ? 17.292 -0.219 -9.239 1.00 66.56 89 GLY A C 1
ATOM 677 O O . GLY A 1 89 ? 18.249 -0.218 -8.479 1.00 66.56 89 GLY A O 1
ATOM 678 N N . LYS A 1 90 ? 16.034 -0.388 -8.806 1.00 66.94 90 LYS A N 1
ATOM 679 C CA . LYS A 1 90 ? 15.650 -0.652 -7.406 1.00 66.94 90 LYS A CA 1
ATOM 680 C C . LYS A 1 90 ? 15.373 -2.136 -7.137 1.00 66.94 90 LYS A C 1
ATOM 682 O O . LYS A 1 90 ? 14.957 -2.502 -6.043 1.00 66.94 90 LYS A O 1
ATOM 687 N N . LEU A 1 91 ? 15.571 -3.009 -8.129 1.00 66.75 91 LEU A N 1
ATOM 688 C CA . LEU A 1 91 ? 15.214 -4.424 -8.022 1.00 66.75 91 LEU A CA 1
ATOM 689 C C . LEU A 1 91 ? 16.062 -5.159 -6.976 1.00 66.75 91 LEU A C 1
ATOM 691 O O . LEU A 1 91 ? 15.518 -5.986 -6.256 1.00 66.75 91 LEU A O 1
ATOM 695 N N . SER A 1 92 ? 17.354 -4.840 -6.854 1.00 66.94 92 SER A N 1
ATOM 696 C CA . SER A 1 92 ? 18.255 -5.448 -5.862 1.00 66.94 92 SER A CA 1
ATOM 697 C C . SER A 1 92 ? 17.889 -5.070 -4.422 1.00 66.94 92 SER A C 1
ATOM 699 O O . SER A 1 92 ? 17.881 -5.939 -3.553 1.00 66.94 92 SER A O 1
ATOM 701 N N . GLU A 1 93 ? 17.518 -3.808 -4.178 1.00 68.25 93 GLU A N 1
ATOM 702 C CA . GLU A 1 93 ? 16.971 -3.357 -2.889 1.00 68.25 93 GLU A CA 1
ATOM 703 C C . GLU A 1 93 ? 15.652 -4.063 -2.568 1.00 68.25 93 GLU A C 1
ATOM 705 O O . GLU A 1 93 ? 15.409 -4.444 -1.433 1.00 68.25 93 GLU A O 1
ATOM 710 N N . ILE A 1 94 ? 14.793 -4.291 -3.560 1.00 66.19 94 ILE A N 1
ATOM 711 C CA . ILE A 1 94 ? 13.501 -4.946 -3.324 1.00 66.19 94 ILE A CA 1
ATOM 712 C C . ILE A 1 94 ? 13.651 -6.460 -3.151 1.00 66.19 94 ILE A C 1
ATOM 714 O O . ILE A 1 94 ? 12.953 -7.057 -2.337 1.00 66.19 94 ILE A O 1
ATOM 718 N N . GLN A 1 95 ? 14.576 -7.097 -3.866 1.00 67.12 95 GLN A N 1
ATOM 719 C CA . GLN A 1 95 ? 14.883 -8.516 -3.685 1.00 67.12 95 GLN A CA 1
ATOM 720 C C . GLN A 1 95 ? 15.444 -8.802 -2.291 1.00 67.12 95 GLN A C 1
ATOM 722 O O . GLN A 1 95 ? 15.062 -9.806 -1.691 1.00 67.12 95 GLN A O 1
ATOM 727 N N . SER A 1 96 ? 16.290 -7.922 -1.746 1.00 64.81 96 SER A N 1
ATOM 728 C CA . SER A 1 96 ? 16.767 -8.067 -0.366 1.00 64.81 96 SER A CA 1
ATOM 729 C C . SER A 1 96 ? 15.651 -7.852 0.664 1.00 64.81 96 SER A C 1
ATOM 731 O O . SER A 1 96 ? 15.664 -8.510 1.700 1.00 64.81 96 SER A O 1
ATOM 733 N N . LEU A 1 97 ? 14.652 -7.013 0.361 1.00 63.03 97 LEU A N 1
ATOM 734 C CA . LEU A 1 97 ? 13.458 -6.814 1.195 1.00 63.03 97 LEU A CA 1
ATOM 735 C C . LEU A 1 97 ? 12.498 -8.016 1.172 1.00 63.03 97 LEU A C 1
ATOM 737 O O . LEU A 1 97 ? 11.922 -8.355 2.200 1.00 63.03 97 LEU A O 1
ATOM 741 N N . VAL A 1 98 ? 12.316 -8.659 0.014 1.00 63.09 98 VAL A N 1
ATOM 742 C CA . VAL A 1 98 ? 11.405 -9.811 -0.144 1.00 63.09 98 VAL A CA 1
ATOM 743 C C . VAL A 1 98 ? 12.045 -11.120 0.331 1.00 63.09 98 VAL A C 1
ATOM 745 O O . VAL A 1 98 ? 11.342 -11.986 0.835 1.00 63.09 98 VAL A O 1
ATOM 748 N N . GLY A 1 99 ? 13.367 -11.276 0.203 1.00 56.75 99 GLY A N 1
ATOM 749 C CA . GLY A 1 99 ? 14.090 -12.495 0.592 1.00 56.75 99 GLY A CA 1
ATOM 750 C C . GLY A 1 99 ? 14.404 -12.642 2.088 1.00 56.75 99 GLY A C 1
ATOM 751 O O . GLY A 1 99 ? 15.008 -13.640 2.469 1.00 56.75 99 GLY A O 1
ATOM 752 N N . GLN A 1 100 ? 14.046 -11.661 2.923 1.00 49.38 100 GLN A N 1
ATOM 753 C CA . GLN A 1 100 ? 14.230 -11.690 4.385 1.00 49.38 100 GLN A CA 1
ATOM 754 C C . GLN A 1 100 ? 12.950 -12.050 5.163 1.00 49.38 100 GLN A C 1
ATOM 756 O O . GLN A 1 100 ? 12.941 -11.939 6.391 1.00 49.38 100 GLN A O 1
ATOM 761 N N . VAL A 1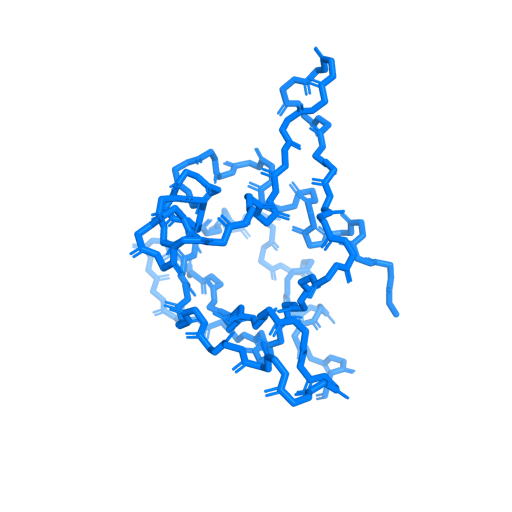 101 ? 11.881 -12.454 4.465 1.00 41.16 101 VAL A N 1
ATOM 762 C CA . VAL A 1 101 ? 10.605 -12.894 5.058 1.00 41.16 101 VAL A CA 1
ATOM 763 C C . VAL A 1 101 ? 10.498 -14.412 5.022 1.00 41.16 101 VAL A C 1
ATOM 765 O O . VAL A 1 101 ? 10.805 -14.990 3.956 1.00 41.16 101 VAL A O 1
#

Foldseek 3Di:
DPPVVVLQQVLVPPVQQVVQQVLCVVVVHHRQWDQDPDSSDIDGDPQKDKADWDWDDDVQIKIKIWMWGNCVDPPIDTSGMTIDGDDPVCVVVSCVVVVVD

Radius of gyration: 13.41 Å; chains: 1; bounding box: 34×32×34 Å